Protein AF-A0A534IND9-F1 (afdb_monomer_lite)

Foldseek 3Di:
DPPVVVVVVVVVVVVVVVVVVVPVVPPPPPDDDDPPPPPDPDDPPQADQQDQDPVQLVVLVVLCVVDPDPVVNVVSVVSNVVSVVSRVVSVVVRVVSCVVRVHDQDPVRVVVVVVVVVVVVVVD

Structure (mmCIF, N/CA/C/O backbone):
data_AF-A0A534IND9-F1
#
_entry.id   AF-A0A534IND9-F1
#
loop_
_atom_site.group_PDB
_atom_site.id
_atom_site.type_symbol
_atom_site.label_atom_id
_atom_site.label_alt_id
_atom_site.label_comp_id
_atom_site.label_asym_id
_atom_site.label_entity_id
_atom_site.label_seq_id
_atom_site.pdbx_PDB_ins_code
_atom_site.Cartn_x
_atom_site.Cartn_y
_atom_site.Cartn_z
_atom_site.occupancy
_atom_site.B_iso_or_equiv
_atom_site.auth_seq_id
_atom_site.auth_comp_id
_atom_site.auth_asym_id
_atom_site.auth_atom_id
_atom_site.pdbx_PDB_model_num
ATOM 1 N N . MET A 1 1 ? 48.959 -29.783 -8.604 1.00 56.72 1 MET A N 1
ATOM 2 C CA . MET A 1 1 ? 47.719 -29.052 -8.953 1.00 56.72 1 MET A CA 1
ATOM 3 C C . MET A 1 1 ? 47.970 -28.354 -10.270 1.00 56.72 1 MET A C 1
ATOM 5 O O . MET A 1 1 ? 48.903 -27.553 -10.325 1.00 56.72 1 MET A O 1
ATOM 9 N N . SER A 1 2 ? 47.246 -28.724 -11.326 1.00 75.31 2 SER A N 1
ATOM 10 C CA . SER A 1 2 ? 47.470 -28.117 -12.642 1.00 75.31 2 SER A CA 1
ATOM 11 C C . SER A 1 2 ? 47.216 -26.602 -12.557 1.00 75.31 2 SER A C 1
ATOM 13 O O . SER A 1 2 ? 46.406 -26.163 -11.733 1.00 75.31 2 SER A O 1
ATOM 15 N N . PRO A 1 3 ? 47.911 -25.773 -13.353 1.00 75.69 3 PRO A N 1
ATOM 16 C CA . PRO A 1 3 ? 47.714 -24.320 -13.322 1.00 75.69 3 PRO A CA 1
ATOM 17 C C . PRO A 1 3 ? 46.249 -23.944 -13.596 1.00 75.69 3 PRO A C 1
ATOM 19 O O . PRO A 1 3 ? 45.731 -22.998 -13.009 1.00 75.69 3 PRO A O 1
ATOM 22 N N . LEU A 1 4 ? 45.556 -24.762 -14.392 1.00 77.81 4 LEU A N 1
ATOM 23 C CA . LEU A 1 4 ? 44.137 -24.623 -14.688 1.00 77.81 4 LEU A CA 1
ATOM 24 C C . LEU A 1 4 ? 43.245 -24.868 -13.460 1.00 77.81 4 LEU A C 1
ATOM 26 O O . LEU A 1 4 ? 42.332 -24.089 -13.224 1.00 77.81 4 LEU A O 1
ATOM 30 N N . GLN A 1 5 ? 43.552 -25.876 -12.632 1.00 79.25 5 GLN A N 1
ATOM 31 C CA . GLN A 1 5 ? 42.823 -26.135 -11.381 1.00 79.25 5 GLN A CA 1
ATOM 32 C C . GLN A 1 5 ? 42.945 -24.975 -10.390 1.00 79.25 5 GLN A C 1
ATOM 34 O O . GLN A 1 5 ? 41.972 -24.625 -9.721 1.00 79.25 5 GLN A O 1
ATOM 39 N N . LYS A 1 6 ? 44.135 -24.367 -10.306 1.00 81.06 6 LYS A N 1
ATOM 40 C CA . LYS A 1 6 ? 44.370 -23.199 -9.448 1.00 81.06 6 LYS A CA 1
ATOM 41 C C . LYS A 1 6 ? 43.552 -21.998 -9.917 1.00 81.06 6 LYS A C 1
ATOM 43 O O . LYS A 1 6 ? 42.944 -21.351 -9.076 1.00 81.06 6 LYS A O 1
ATOM 48 N N . LEU A 1 7 ? 43.488 -21.765 -11.232 1.00 86.94 7 LEU A N 1
ATOM 49 C CA . LEU A 1 7 ? 42.680 -20.703 -11.837 1.00 86.94 7 LEU A CA 1
ATOM 50 C C . LEU A 1 7 ? 41.179 -20.913 -11.583 1.00 86.94 7 LEU A C 1
ATOM 52 O O . LEU A 1 7 ? 40.482 -19.988 -11.182 1.00 86.94 7 LEU A O 1
ATOM 56 N N . THR A 1 8 ? 40.673 -22.135 -11.766 1.00 89.75 8 THR A N 1
ATOM 57 C CA . THR A 1 8 ? 39.265 -22.434 -11.466 1.00 89.75 8 THR A CA 1
ATOM 58 C C . THR A 1 8 ? 38.949 -22.268 -9.983 1.00 89.75 8 THR A C 1
ATOM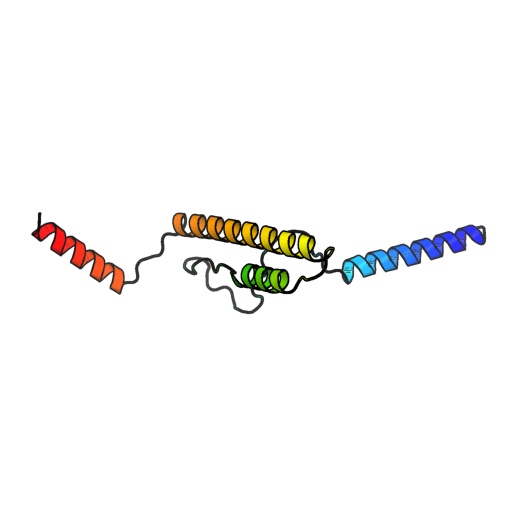 60 O O . THR A 1 8 ? 37.904 -21.721 -9.645 1.00 89.75 8 THR A O 1
ATOM 63 N N . ALA A 1 9 ? 39.854 -22.680 -9.090 1.00 87.56 9 ALA A N 1
ATOM 64 C CA . ALA A 1 9 ? 39.650 -22.542 -7.651 1.00 87.56 9 ALA A CA 1
ATOM 65 C C . ALA A 1 9 ? 39.622 -21.070 -7.212 1.00 87.56 9 ALA A C 1
ATOM 67 O O . ALA A 1 9 ? 38.765 -20.694 -6.413 1.00 87.56 9 ALA A O 1
ATOM 68 N N . THR A 1 10 ? 40.502 -20.221 -7.755 1.00 91.44 10 THR A N 1
ATOM 69 C CA . THR A 1 10 ? 40.479 -18.781 -7.461 1.00 91.44 10 THR A CA 1
ATOM 70 C C . THR A 1 10 ? 39.237 -18.098 -8.018 1.00 91.44 10 THR A C 1
ATOM 72 O O . THR A 1 10 ? 38.642 -17.291 -7.310 1.00 91.44 10 THR A O 1
ATOM 75 N N . VAL A 1 11 ? 38.794 -18.441 -9.232 1.00 93.12 11 VAL A N 1
ATOM 76 C CA . VAL A 1 11 ? 37.554 -17.884 -9.802 1.00 93.12 11 VAL A CA 1
ATOM 77 C C . VAL A 1 11 ? 36.346 -18.250 -8.942 1.00 93.12 11 VAL A C 1
ATOM 79 O O . VAL A 1 11 ? 35.566 -17.367 -8.596 1.00 93.12 11 VAL A O 1
ATOM 82 N N . ILE A 1 12 ? 36.216 -19.516 -8.535 1.00 91.56 12 ILE A N 1
ATOM 83 C CA . ILE A 1 12 ? 35.117 -19.960 -7.663 1.00 91.56 12 ILE A CA 1
ATOM 84 C C . ILE A 1 12 ? 35.175 -19.244 -6.310 1.00 91.56 12 ILE A C 1
ATOM 86 O O . ILE A 1 12 ? 34.144 -18.786 -5.823 1.00 91.56 12 ILE A O 1
ATOM 90 N N . ALA A 1 13 ? 36.364 -19.093 -5.720 1.00 93.25 13 ALA A N 1
ATOM 91 C CA . ALA A 1 13 ? 36.524 -18.381 -4.454 1.00 93.25 13 ALA A CA 1
ATOM 92 C C . ALA A 1 13 ? 36.081 -16.911 -4.560 1.00 93.25 13 ALA A C 1
ATOM 94 O O . ALA A 1 13 ? 35.353 -16.427 -3.697 1.00 93.25 13 ALA A O 1
ATOM 95 N N . VAL A 1 14 ? 36.454 -16.218 -5.640 1.00 93.88 14 VAL A N 1
ATOM 96 C CA . VAL A 1 14 ? 36.017 -14.835 -5.894 1.00 93.88 14 VAL A CA 1
ATOM 97 C C . VAL A 1 14 ? 34.503 -14.764 -6.100 1.00 93.88 14 VAL A C 1
ATOM 99 O O . VAL A 1 14 ? 33.857 -13.875 -5.551 1.00 93.88 14 VAL A O 1
ATOM 102 N N . LEU A 1 15 ? 33.921 -15.714 -6.835 1.00 90.62 15 LEU A N 1
ATOM 103 C CA . LEU A 1 15 ? 32.480 -15.765 -7.100 1.00 90.62 15 LEU A CA 1
ATOM 104 C C . LEU A 1 15 ? 31.679 -16.008 -5.810 1.00 90.62 15 LEU A C 1
ATOM 106 O O . LEU A 1 15 ? 30.658 -15.362 -5.591 1.00 90.62 15 LEU A O 1
ATOM 110 N N . LEU A 1 16 ? 32.180 -16.862 -4.913 1.00 91.81 16 LEU A N 1
ATOM 111 C CA . LEU A 1 16 ? 31.588 -17.083 -3.590 1.00 91.81 16 LEU A CA 1
ATOM 112 C C . LEU A 1 16 ? 31.674 -15.842 -2.698 1.00 91.81 16 LEU A C 1
ATOM 114 O O . LEU A 1 16 ? 30.700 -15.517 -2.024 1.00 91.81 16 LEU A O 1
ATOM 118 N N . ILE A 1 17 ? 32.803 -15.128 -2.713 1.00 91.25 17 ILE A N 1
ATOM 119 C CA . ILE A 1 17 ? 32.950 -13.871 -1.966 1.00 91.25 17 ILE A CA 1
ATOM 120 C C . ILE A 1 17 ? 31.990 -12.812 -2.518 1.00 91.25 17 ILE A C 1
ATOM 122 O O . ILE A 1 17 ? 31.317 -12.144 -1.740 1.00 91.25 17 ILE A O 1
ATOM 126 N N . ALA A 1 18 ? 31.874 -12.689 -3.842 1.00 88.25 18 ALA A N 1
ATOM 127 C CA . ALA A 1 18 ? 30.937 -11.769 -4.480 1.00 88.25 18 ALA A CA 1
ATOM 128 C C . ALA A 1 18 ? 29.474 -12.122 -4.169 1.00 88.25 18 ALA A C 1
ATOM 130 O O . ALA A 1 18 ? 28.680 -11.226 -3.903 1.00 88.25 18 ALA A O 1
ATOM 131 N N . ALA A 1 19 ? 29.119 -13.410 -4.137 1.00 84.00 19 ALA A N 1
ATOM 132 C CA . ALA A 1 19 ? 27.786 -13.863 -3.747 1.00 84.00 19 ALA A CA 1
ATOM 133 C C . ALA A 1 19 ? 27.497 -13.584 -2.264 1.00 84.00 19 ALA A C 1
ATOM 135 O O . ALA A 1 19 ? 26.435 -13.062 -1.935 1.00 84.00 19 ALA A O 1
ATOM 136 N N . ALA A 1 20 ? 28.449 -13.862 -1.369 1.00 84.06 20 ALA A N 1
ATOM 137 C CA . ALA A 1 20 ? 28.321 -13.554 0.055 1.00 84.06 20 ALA A CA 1
ATOM 138 C C . ALA A 1 20 ? 28.199 -12.043 0.298 1.00 84.06 20 ALA A C 1
ATOM 140 O O . ALA A 1 20 ? 27.356 -11.607 1.080 1.00 84.06 20 ALA A O 1
ATOM 141 N N . TYR A 1 21 ? 28.989 -11.241 -0.419 1.00 86.50 21 TYR A N 1
ATOM 142 C CA . TYR A 1 21 ? 28.896 -9.786 -0.393 1.00 86.50 21 TYR A CA 1
ATOM 143 C C . TYR A 1 21 ? 27.560 -9.301 -0.961 1.00 86.50 21 TYR A C 1
ATOM 145 O O . TYR A 1 21 ? 26.932 -8.426 -0.379 1.00 86.50 21 TYR A O 1
ATOM 153 N N . GLY A 1 22 ? 27.078 -9.923 -2.037 1.00 78.75 22 GLY A N 1
ATOM 154 C CA . GLY A 1 22 ? 25.752 -9.690 -2.596 1.00 78.75 22 GLY A CA 1
ATOM 155 C C . GLY A 1 22 ? 24.642 -9.961 -1.585 1.00 78.75 22 GLY A C 1
ATOM 156 O O . GLY A 1 22 ? 23.741 -9.146 -1.479 1.00 78.75 22 GLY A O 1
ATOM 157 N N . VAL A 1 23 ? 24.729 -11.029 -0.788 1.00 77.12 23 VAL A N 1
ATOM 158 C CA . VAL A 1 23 ? 23.769 -11.338 0.293 1.00 77.12 23 VAL A CA 1
ATOM 159 C C . VAL A 1 23 ? 23.876 -10.364 1.474 1.00 77.12 23 VAL A C 1
ATOM 161 O O . VAL A 1 23 ? 22.889 -10.124 2.156 1.00 77.12 23 VAL A O 1
ATOM 164 N N . TRP A 1 24 ? 25.054 -9.792 1.730 1.00 77.38 24 TRP A N 1
ATOM 165 C CA . TRP A 1 24 ? 25.244 -8.800 2.795 1.00 77.38 24 TRP A CA 1
ATOM 166 C C . TRP A 1 24 ? 24.823 -7.385 2.389 1.00 77.38 24 TRP A C 1
ATOM 168 O O . TRP A 1 24 ? 24.321 -6.632 3.218 1.00 77.38 24 TRP A O 1
ATOM 178 N N . VAL A 1 25 ? 25.047 -7.010 1.128 1.00 78.75 25 VAL A N 1
ATOM 179 C CA . VAL A 1 25 ? 24.677 -5.698 0.575 1.00 78.75 25 VAL A CA 1
ATOM 180 C C . VAL A 1 25 ? 23.219 -5.675 0.144 1.00 78.75 25 VAL A C 1
ATOM 182 O O . VAL A 1 25 ? 22.536 -4.666 0.317 1.00 78.75 25 VAL A O 1
ATOM 185 N N . THR A 1 26 ? 22.725 -6.789 -0.387 1.00 67.44 26 THR A N 1
ATOM 186 C CA . THR A 1 26 ? 21.295 -6.990 -0.584 1.00 67.44 26 THR A CA 1
ATOM 187 C C . THR A 1 26 ? 20.734 -7.358 0.775 1.00 67.44 26 THR A C 1
ATOM 189 O O . THR A 1 26 ? 20.608 -8.539 1.092 1.00 67.44 26 THR A O 1
ATOM 192 N N . GLU A 1 27 ? 20.407 -6.350 1.595 1.00 58.69 27 GLU A N 1
ATOM 193 C CA . GLU A 1 27 ? 19.471 -6.587 2.691 1.00 58.69 27 GLU A CA 1
ATOM 194 C C . GLU A 1 27 ? 18.320 -7.406 2.104 1.00 58.69 27 GLU A C 1
ATOM 196 O O . GLU A 1 27 ? 17.805 -7.037 1.038 1.00 58.69 27 GLU A O 1
ATOM 201 N N . PRO A 1 28 ? 17.967 -8.548 2.714 1.00 47.94 28 PRO A N 1
ATOM 202 C CA . PRO A 1 28 ? 16.918 -9.388 2.196 1.00 47.94 28 PRO A CA 1
ATOM 203 C C . PRO A 1 28 ? 15.657 -8.536 2.126 1.00 47.94 28 PRO A C 1
ATOM 205 O O . PRO A 1 28 ? 14.942 -8.365 3.106 1.00 47.94 28 PRO A O 1
ATOM 208 N N . SER A 1 29 ? 15.323 -8.082 0.922 1.00 45.28 29 SER A N 1
ATOM 209 C CA . SER A 1 29 ? 13.940 -7.852 0.526 1.00 45.28 29 SER A CA 1
ATOM 210 C C . SER A 1 29 ? 13.302 -9.227 0.309 1.00 45.28 29 SER A C 1
ATOM 212 O O . SER A 1 29 ? 12.723 -9.526 -0.730 1.00 45.28 29 SER A O 1
ATOM 214 N N . ALA A 1 30 ? 13.499 -10.117 1.282 1.00 41.91 30 ALA A N 1
ATOM 215 C CA . ALA A 1 30 ? 12.718 -11.308 1.439 1.00 41.91 30 ALA A CA 1
ATOM 216 C C . ALA A 1 30 ? 11.407 -10.817 2.036 1.00 41.91 30 ALA A C 1
ATOM 218 O O . ALA A 1 30 ? 11.386 -10.312 3.152 1.00 41.91 30 ALA A O 1
ATOM 219 N N . THR A 1 31 ? 10.343 -10.967 1.252 1.00 42.47 31 THR A N 1
ATOM 220 C CA . THR A 1 31 ? 9.034 -11.399 1.742 1.00 42.47 31 THR A CA 1
ATOM 221 C C . THR A 1 31 ? 8.500 -10.692 2.991 1.00 42.47 31 THR A C 1
ATOM 223 O O . THR A 1 31 ? 8.892 -11.005 4.112 1.00 42.47 31 THR A O 1
ATOM 226 N N . ALA A 1 32 ? 7.455 -9.901 2.750 1.00 38.06 32 ALA A N 1
ATOM 227 C CA . ALA A 1 32 ? 6.419 -9.461 3.681 1.00 38.06 32 ALA A CA 1
ATOM 228 C C . ALA A 1 32 ? 6.498 -7.997 4.163 1.00 38.06 32 ALA A C 1
ATOM 230 O O . ALA A 1 32 ? 7.571 -7.401 4.284 1.00 38.06 32 ALA A O 1
ATOM 231 N N . PRO A 1 33 ? 5.325 -7.396 4.415 1.00 49.88 33 PRO A N 1
ATOM 232 C CA . PRO A 1 33 ? 5.095 -5.966 4.467 1.00 49.88 33 PRO A CA 1
ATOM 233 C C . PRO A 1 33 ? 4.909 -5.568 5.923 1.00 49.88 33 PRO A C 1
ATOM 235 O O . PRO A 1 33 ? 3.885 -5.814 6.543 1.00 49.88 33 PRO A O 1
ATOM 238 N N . ALA A 1 34 ? 5.916 -4.953 6.511 1.00 42.34 34 ALA A N 1
ATOM 239 C CA . ALA A 1 34 ? 5.721 -4.172 7.717 1.00 42.34 34 ALA A CA 1
ATOM 240 C C . ALA A 1 34 ? 6.927 -3.268 7.829 1.00 42.34 34 ALA A C 1
ATOM 242 O O . ALA A 1 34 ? 7.936 -3.599 8.455 1.00 42.34 34 ALA A O 1
ATOM 243 N N . ARG A 1 35 ? 6.822 -2.085 7.228 1.00 42.12 35 ARG A N 1
ATOM 244 C CA . ARG A 1 35 ? 7.676 -0.968 7.606 1.00 42.12 35 ARG A CA 1
ATOM 245 C C . ARG A 1 35 ? 7.225 -0.523 8.999 1.00 42.12 35 ARG A C 1
ATOM 247 O O . ARG A 1 35 ? 6.597 0.513 9.166 1.00 42.12 35 ARG A O 1
ATOM 254 N N . ALA A 1 36 ? 7.517 -1.348 10.006 1.00 43.44 36 ALA A N 1
ATOM 255 C CA . ALA A 1 36 ? 7.476 -0.947 11.394 1.00 43.44 36 ALA A CA 1
ATOM 256 C C . ALA A 1 36 ? 8.411 0.257 11.502 1.00 43.44 36 ALA A C 1
ATOM 258 O O . ALA A 1 36 ? 9.621 0.155 11.279 1.00 43.44 36 ALA A O 1
ATOM 259 N N . SER A 1 37 ? 7.814 1.417 11.750 1.00 39.28 37 SER A N 1
ATOM 260 C CA . SER A 1 37 ? 8.493 2.685 11.946 1.00 39.28 37 SER A CA 1
ATOM 261 C C . SER A 1 37 ? 9.556 2.524 13.032 1.00 39.28 37 SER A C 1
ATOM 263 O O . SER A 1 37 ? 9.269 2.561 14.230 1.00 39.28 37 SER A O 1
ATOM 265 N N . ARG A 1 38 ? 10.803 2.328 12.610 1.00 47.16 38 ARG A N 1
ATOM 266 C CA . ARG A 1 38 ? 11.983 2.303 13.469 1.00 47.16 38 ARG A CA 1
ATOM 267 C C . ARG A 1 38 ? 12.232 3.748 13.916 1.00 47.16 38 ARG A C 1
ATOM 269 O O . ARG A 1 38 ? 12.977 4.479 13.276 1.00 47.16 38 ARG A O 1
ATOM 276 N N . GLY A 1 39 ? 11.501 4.198 14.938 1.00 39.25 39 GLY A N 1
ATOM 277 C CA . GLY A 1 39 ? 11.572 5.593 15.385 1.00 39.25 39 GLY A CA 1
ATOM 278 C C . GLY A 1 39 ? 10.617 6.044 16.494 1.00 39.25 39 GLY A C 1
ATOM 279 O O . GLY A 1 39 ? 10.540 7.243 16.751 1.00 39.25 39 GLY A O 1
ATOM 280 N N . LYS A 1 40 ? 9.895 5.145 17.172 1.00 37.16 40 LYS A N 1
ATOM 281 C CA . LYS A 1 40 ? 9.195 5.482 18.422 1.00 37.16 40 LYS A CA 1
ATOM 282 C C . LYS A 1 40 ? 9.278 4.290 19.380 1.00 37.16 40 LYS A C 1
ATOM 284 O O . LYS A 1 40 ? 9.044 3.172 18.922 1.00 37.16 40 LYS A O 1
ATOM 289 N N . PRO A 1 41 ? 9.637 4.485 20.664 1.00 40.44 41 PRO A N 1
ATOM 290 C CA . PRO A 1 41 ? 9.602 3.400 21.636 1.00 40.44 41 PRO A CA 1
ATOM 291 C C . PRO A 1 41 ? 8.193 2.808 21.655 1.00 40.44 41 PRO A C 1
ATOM 293 O O . PRO A 1 41 ? 7.212 3.552 21.623 1.00 40.44 41 PRO A O 1
ATOM 296 N N . ALA A 1 42 ? 8.119 1.477 21.644 1.00 43.97 42 ALA A N 1
ATOM 297 C CA . ALA A 1 42 ? 6.875 0.732 21.704 1.00 43.97 42 ALA A CA 1
ATOM 298 C C . ALA A 1 42 ? 6.069 1.201 22.922 1.00 43.97 42 ALA A C 1
ATOM 300 O O . ALA A 1 42 ? 6.403 0.896 24.066 1.00 43.97 42 ALA A O 1
ATOM 301 N N . ILE A 1 43 ? 5.025 1.986 22.660 1.00 44.97 43 ILE A N 1
ATOM 302 C CA . ILE A 1 43 ? 3.955 2.230 23.619 1.00 44.97 43 ILE A CA 1
ATOM 303 C C . ILE A 1 43 ? 3.344 0.848 23.888 1.00 44.97 43 ILE A C 1
ATOM 305 O O . ILE A 1 43 ? 3.134 0.107 22.922 1.00 44.97 43 ILE A O 1
ATOM 309 N N . PRO A 1 44 ? 3.123 0.452 25.154 1.00 41.38 44 PRO A N 1
ATOM 310 C CA . PRO A 1 44 ? 2.614 -0.875 25.478 1.00 41.38 44 PRO A CA 1
ATOM 311 C C . PRO A 1 44 ? 1.380 -1.180 24.625 1.00 41.38 44 PRO A C 1
ATOM 313 O O . PRO A 1 44 ? 0.418 -0.414 24.606 1.00 41.38 44 PRO A O 1
ATOM 316 N N . ALA A 1 45 ? 1.444 -2.300 23.905 1.00 49.84 45 ALA A N 1
ATOM 317 C CA . ALA A 1 45 ? 0.516 -2.743 22.863 1.00 49.84 45 ALA A CA 1
ATOM 318 C C . ALA A 1 45 ? -0.904 -3.096 23.362 1.00 49.84 45 ALA A C 1
ATOM 320 O O . ALA A 1 45 ? -1.616 -3.852 22.714 1.00 49.84 45 ALA A O 1
ATOM 321 N N . SER A 1 46 ? -1.312 -2.577 24.520 1.00 47.53 46 SER A N 1
ATOM 322 C CA . SER A 1 46 ? -2.603 -2.862 25.153 1.00 47.53 46 SER A CA 1
ATOM 323 C C . SER A 1 46 ? -3.715 -1.893 24.716 1.00 47.53 46 SER A C 1
ATOM 325 O O . SER A 1 46 ? -4.886 -2.133 24.982 1.00 47.53 46 SER A O 1
ATOM 327 N N . SER A 1 47 ? -3.377 -0.774 24.067 1.00 49.78 47 SER A N 1
ATOM 328 C CA . SER A 1 47 ? -4.365 0.278 23.764 1.00 49.78 47 SER A CA 1
ATOM 329 C C . SER A 1 47 ? -4.060 1.141 22.538 1.00 49.78 47 SER A C 1
ATOM 331 O O . SER A 1 47 ? -4.830 2.046 22.216 1.00 49.78 47 SER A O 1
ATOM 333 N N . ALA A 1 48 ? -2.955 0.890 21.833 1.00 58.34 48 ALA A N 1
ATOM 334 C CA . ALA A 1 48 ? -2.645 1.622 20.613 1.00 58.34 48 ALA A CA 1
ATOM 335 C C . ALA A 1 48 ? -3.415 0.994 19.447 1.00 58.34 48 ALA A C 1
ATOM 337 O O . ALA A 1 48 ? -3.135 -0.140 19.063 1.00 58.34 48 ALA A O 1
ATOM 338 N N . MET A 1 49 ? -4.387 1.729 18.896 1.00 62.12 49 MET A N 1
ATOM 339 C CA . MET A 1 49 ? -5.097 1.305 17.691 1.00 62.12 49 MET A CA 1
ATOM 340 C C . MET A 1 49 ? -4.098 0.902 16.592 1.00 62.12 49 MET A C 1
ATOM 342 O O . MET A 1 49 ? -3.105 1.612 16.396 1.00 62.12 49 MET A O 1
ATOM 346 N N . PRO A 1 50 ? -4.353 -0.199 15.864 1.00 67.06 50 PRO A N 1
ATOM 347 C CA . PRO A 1 50 ? -3.522 -0.608 14.740 1.00 67.06 50 PRO A CA 1
ATOM 348 C C . PRO A 1 50 ? -3.367 0.549 13.745 1.00 67.06 50 PRO A C 1
ATOM 350 O O . PRO A 1 50 ? -4.353 1.063 13.217 1.00 67.06 50 PRO A O 1
ATOM 353 N N . VAL A 1 51 ? -2.129 0.988 13.507 1.00 76.50 51 VAL A N 1
ATOM 354 C CA . VAL A 1 51 ? -1.834 2.048 12.534 1.00 76.50 51 VAL A CA 1
ATOM 355 C C . VAL A 1 51 ? -1.798 1.422 11.142 1.00 76.50 51 VAL A C 1
ATOM 357 O O . VAL A 1 51 ? -0.928 0.605 10.853 1.00 76.50 51 VAL A O 1
ATOM 360 N N . ILE A 1 52 ? -2.752 1.800 10.293 1.00 85.75 52 ILE A N 1
ATOM 361 C CA . ILE A 1 52 ? -2.897 1.293 8.922 1.00 85.75 52 ILE A CA 1
ATOM 362 C C . ILE A 1 52 ? -2.132 2.215 7.966 1.00 85.75 52 ILE A C 1
ATOM 364 O O . ILE A 1 52 ? -2.425 3.411 7.895 1.00 85.75 52 ILE A O 1
ATOM 368 N N . ASP A 1 53 ? -1.170 1.669 7.220 1.00 83.00 53 ASP A N 1
ATOM 369 C CA . ASP A 1 53 ? -0.408 2.420 6.215 1.00 83.00 53 ASP A CA 1
ATOM 370 C C . ASP A 1 53 ? -1.191 2.539 4.898 1.00 83.00 53 ASP A C 1
ATOM 372 O O . ASP A 1 53 ? -1.320 1.586 4.134 1.00 83.00 53 ASP A O 1
ATOM 376 N N . GLN A 1 54 ? -1.694 3.741 4.616 1.00 90.25 54 GLN A N 1
ATOM 377 C CA . GLN A 1 54 ? -2.364 4.074 3.353 1.00 90.25 54 GLN A CA 1
ATOM 378 C C . GLN A 1 54 ? -1.427 4.743 2.337 1.00 90.25 54 GLN A C 1
ATOM 380 O O . GLN A 1 54 ? -1.802 4.931 1.171 1.00 90.25 54 GLN A O 1
ATOM 385 N N . ASP A 1 55 ? -0.233 5.160 2.759 1.00 88.88 55 ASP A N 1
ATOM 386 C CA . ASP A 1 55 ? 0.665 5.963 1.931 1.00 88.88 55 ASP A CA 1
ATOM 387 C C . ASP A 1 55 ? 1.272 5.120 0.810 1.00 88.88 55 ASP A C 1
ATOM 389 O O . ASP A 1 55 ? 1.449 5.611 -0.311 1.00 88.88 55 ASP A O 1
ATOM 393 N N . THR A 1 56 ? 1.496 3.831 1.068 1.00 86.88 56 THR A N 1
ATOM 394 C CA . THR A 1 56 ? 1.966 2.864 0.069 1.00 86.88 56 THR A CA 1
ATOM 395 C C . THR A 1 56 ? 0.998 2.755 -1.118 1.00 86.88 56 THR A C 1
ATOM 397 O O . THR A 1 56 ? 1.407 2.953 -2.267 1.00 86.88 56 THR A O 1
ATOM 400 N N . PHE A 1 57 ? -0.305 2.577 -0.869 1.00 91.19 57 PHE A N 1
ATOM 401 C CA . PHE A 1 57 ? -1.324 2.543 -1.928 1.00 91.19 57 PHE A CA 1
ATOM 402 C C . PHE A 1 57 ? -1.433 3.874 -2.684 1.00 91.19 57 PHE A C 1
ATOM 404 O O . PHE A 1 57 ? -1.483 3.911 -3.919 1.00 91.19 57 PHE A O 1
ATOM 411 N N . ARG A 1 58 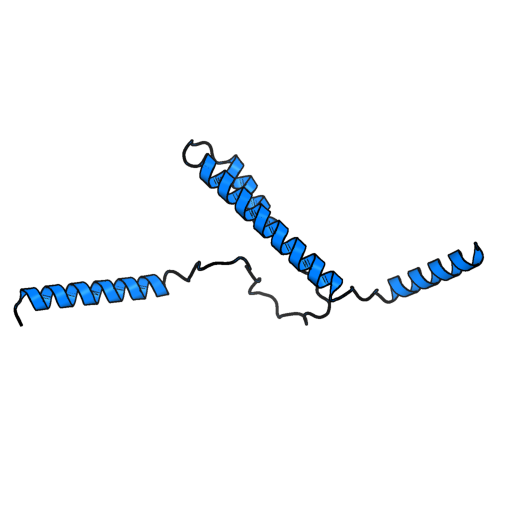? -1.408 5.004 -1.963 1.00 91.69 58 ARG A N 1
ATOM 412 C CA . ARG A 1 58 ? -1.444 6.343 -2.583 1.00 91.69 58 ARG A CA 1
ATOM 413 C C . ARG A 1 58 ? -0.247 6.578 -3.498 1.00 91.69 58 ARG A C 1
ATOM 415 O O . ARG A 1 58 ? -0.408 7.160 -4.575 1.00 9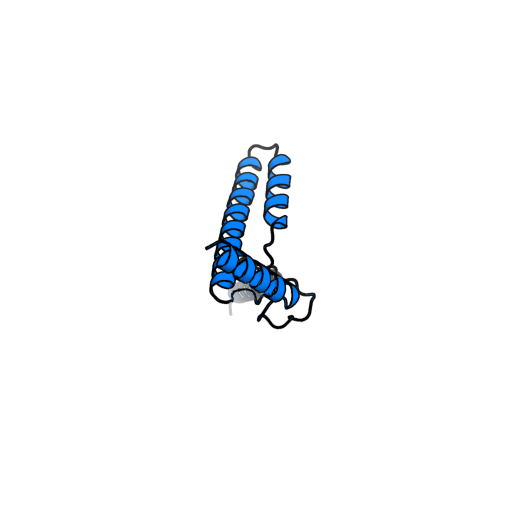1.69 58 ARG A O 1
ATOM 422 N N . THR A 1 59 ? 0.927 6.120 -3.078 1.00 91.56 59 THR A N 1
ATOM 423 C CA . THR A 1 59 ? 2.171 6.229 -3.842 1.00 91.56 59 THR A CA 1
ATOM 424 C C . THR A 1 59 ? 2.107 5.363 -5.093 1.00 91.56 59 THR A C 1
ATOM 426 O O . THR A 1 59 ? 2.303 5.891 -6.188 1.00 91.56 59 THR A O 1
ATOM 429 N N . ALA A 1 60 ? 1.722 4.089 -4.969 1.00 90.94 60 ALA A N 1
ATOM 430 C C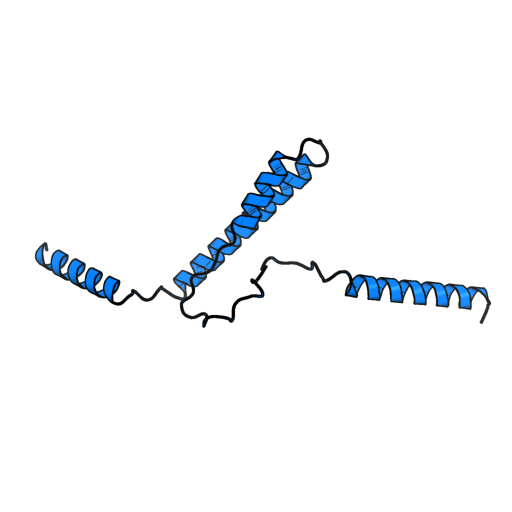A . ALA A 1 60 ? 1.546 3.190 -6.111 1.00 90.94 60 ALA A CA 1
ATOM 431 C C . ALA A 1 60 ? 0.554 3.766 -7.137 1.00 90.94 60 ALA A C 1
ATOM 433 O O . ALA A 1 60 ? 0.853 3.851 -8.328 1.00 90.94 60 ALA A O 1
ATOM 434 N N . ARG A 1 61 ? -0.588 4.295 -6.677 1.00 92.56 61 ARG A N 1
ATOM 435 C CA . ARG A 1 61 ? -1.594 4.926 -7.548 1.00 92.56 61 ARG A CA 1
ATOM 436 C C . ARG A 1 61 ? -1.110 6.225 -8.196 1.00 92.56 61 ARG A C 1
ATOM 438 O O . ARG A 1 61 ? -1.592 6.612 -9.264 1.00 92.56 61 ARG A O 1
ATOM 445 N N . ARG A 1 62 ? -0.212 6.969 -7.547 1.00 92.62 62 ARG A N 1
ATOM 446 C CA . ARG A 1 62 ? 0.415 8.147 -8.160 1.00 92.62 62 ARG A CA 1
ATOM 447 C C . ARG A 1 62 ? 1.398 7.716 -9.247 1.00 92.62 62 ARG A C 1
ATOM 449 O O . ARG A 1 62 ? 1.323 8.267 -10.338 1.00 92.62 62 ARG A O 1
ATOM 456 N N . LEU A 1 63 ? 2.232 6.711 -8.984 1.00 89.81 63 LEU A N 1
ATOM 457 C CA . LEU A 1 63 ? 3.184 6.168 -9.957 1.00 89.81 63 LEU A CA 1
ATOM 458 C C . LEU A 1 63 ? 2.480 5.558 -11.177 1.00 89.81 63 LEU A C 1
ATOM 460 O O . LEU A 1 63 ? 2.867 5.844 -12.304 1.00 89.81 63 LEU A O 1
ATOM 464 N N . ALA A 1 64 ? 1.376 4.835 -10.979 1.00 90.62 64 ALA A N 1
ATOM 465 C CA . ALA A 1 64 ? 0.582 4.277 -12.077 1.00 90.62 64 ALA A CA 1
ATOM 466 C C . ALA A 1 64 ? -0.018 5.323 -13.021 1.00 90.62 64 ALA A C 1
ATOM 468 O O . ALA A 1 64 ? -0.234 5.033 -14.192 1.00 90.62 64 ALA A O 1
ATOM 469 N N . ARG A 1 65 ? -0.248 6.553 -12.547 1.00 90.31 65 ARG A N 1
ATOM 470 C CA . ARG A 1 65 ? -0.693 7.665 -13.403 1.00 90.31 65 ARG A CA 1
ATOM 471 C C . ARG A 1 65 ? 0.438 8.313 -14.198 1.00 90.31 65 ARG A C 1
ATOM 473 O O . ARG A 1 65 ? 0.154 9.036 -15.145 1.00 90.31 65 ARG A O 1
ATOM 480 N N . LEU A 1 66 ? 1.687 8.097 -13.792 1.00 91.81 66 LEU A N 1
ATOM 481 C CA . LEU A 1 66 ? 2.872 8.622 -14.470 1.00 91.81 66 LEU A CA 1
ATOM 482 C C . LEU A 1 66 ? 3.420 7.648 -15.522 1.00 91.81 66 LEU A C 1
ATOM 484 O O . LEU A 1 66 ? 4.143 8.079 -16.414 1.00 91.81 66 LEU A O 1
ATOM 488 N N . ALA A 1 67 ? 3.067 6.363 -15.436 1.00 89.69 67 ALA A N 1
ATOM 489 C CA . ALA A 1 67 ? 3.435 5.360 -16.428 1.00 89.69 67 ALA A CA 1
ATOM 490 C C . ALA A 1 67 ? 2.756 5.675 -17.770 1.00 89.69 67 ALA A C 1
ATOM 492 O O . ALA A 1 67 ? 1.533 5.594 -17.896 1.00 89.69 67 ALA A O 1
ATOM 493 N N . THR A 1 68 ? 3.555 6.055 -18.766 1.00 89.94 68 THR A N 1
ATOM 494 C CA . THR A 1 68 ? 3.068 6.413 -20.112 1.00 89.94 68 THR A CA 1
ATOM 495 C C . THR A 1 68 ? 3.507 5.420 -21.183 1.00 89.94 68 THR A C 1
ATOM 497 O O . THR A 1 68 ? 2.943 5.418 -22.277 1.00 89.94 68 THR A O 1
ATOM 500 N N . THR A 1 69 ? 4.476 4.552 -20.883 1.00 89.19 69 THR A N 1
ATOM 501 C CA . THR A 1 69 ? 4.973 3.545 -21.826 1.00 89.19 69 THR A CA 1
ATOM 502 C C . THR A 1 69 ? 4.223 2.214 -21.702 1.00 89.19 69 THR A C 1
ATOM 504 O O . THR A 1 69 ? 3.639 1.891 -20.663 1.00 89.19 69 THR A O 1
ATOM 507 N N . ALA A 1 70 ? 4.237 1.429 -22.785 1.00 86.81 70 ALA A N 1
ATOM 508 C CA . ALA A 1 70 ? 3.565 0.130 -22.847 1.00 86.81 70 ALA A CA 1
ATOM 509 C C . ALA A 1 70 ? 4.168 -0.906 -21.881 1.00 86.81 70 ALA A C 1
ATOM 511 O O . ALA A 1 70 ? 3.434 -1.746 -21.368 1.00 86.81 70 ALA A O 1
ATOM 512 N N . ASP A 1 71 ? 5.468 -0.806 -21.590 1.00 88.56 71 ASP A N 1
ATOM 513 C CA . ASP A 1 71 ? 6.165 -1.716 -20.675 1.00 88.56 71 ASP A CA 1
ATOM 514 C C . ASP A 1 71 ? 5.968 -1.323 -19.200 1.00 88.56 71 ASP A C 1
ATOM 516 O O . ASP A 1 71 ? 5.897 -2.183 -18.321 1.00 88.56 71 ASP A O 1
ATOM 520 N N . GLU A 1 72 ? 5.822 -0.027 -18.903 1.00 90.50 72 GLU A N 1
ATOM 521 C CA . GLU A 1 72 ? 5.623 0.462 -17.531 1.00 90.50 72 GLU A CA 1
ATOM 522 C C . GLU A 1 72 ? 4.175 0.321 -17.053 1.00 90.50 72 GLU A C 1
ATOM 524 O O . GLU A 1 72 ? 3.943 0.093 -15.865 1.00 90.50 72 GLU A O 1
ATOM 529 N N . SER A 1 73 ? 3.194 0.450 -17.954 1.00 89.88 73 SER A N 1
ATOM 530 C CA . SER A 1 73 ? 1.768 0.349 -17.614 1.00 89.88 73 SER A CA 1
ATOM 531 C C . SER A 1 73 ? 1.402 -0.939 -16.849 1.00 89.88 73 SER A C 1
ATOM 533 O O . SER A 1 73 ? 0.809 -0.824 -15.770 1.00 89.88 73 SER A O 1
ATOM 535 N N . PRO A 1 74 ? 1.782 -2.155 -17.304 1.00 91.75 74 PRO A N 1
ATOM 536 C CA . PRO A 1 74 ? 1.463 -3.386 -16.579 1.00 91.75 74 PRO A CA 1
ATOM 537 C C . PRO A 1 74 ? 2.190 -3.483 -15.231 1.00 91.75 74 PRO A C 1
ATOM 539 O O . PRO A 1 74 ? 1.605 -3.943 -14.249 1.00 91.75 74 PRO A O 1
ATOM 542 N N . LEU A 1 75 ? 3.436 -3.006 -15.145 1.00 92.25 75 LEU A N 1
ATOM 543 C CA . LEU A 1 75 ? 4.196 -2.981 -13.891 1.00 92.25 75 LEU A CA 1
ATOM 544 C C . LEU A 1 75 ? 3.538 -2.067 -12.857 1.00 92.25 75 LEU A C 1
ATOM 546 O O . LEU A 1 75 ? 3.393 -2.434 -11.691 1.00 92.25 75 LEU A O 1
ATOM 550 N N . ALA A 1 76 ? 3.109 -0.884 -13.285 1.00 91.56 76 ALA A N 1
ATOM 551 C CA . ALA A 1 76 ? 2.507 0.080 -12.385 1.00 91.56 76 ALA A CA 1
ATOM 552 C C . ALA A 1 76 ? 1.100 -0.350 -11.935 1.00 91.56 76 ALA A C 1
ATOM 554 O O . ALA A 1 76 ? 0.734 -0.133 -10.781 1.00 91.56 76 ALA A O 1
ATOM 555 N N . GLN A 1 77 ? 0.334 -1.020 -12.803 1.00 92.19 77 GLN A N 1
ATOM 556 C CA . GLN A 1 77 ? -0.941 -1.642 -12.426 1.00 92.19 77 GLN A CA 1
ATOM 557 C C . GLN A 1 77 ? -0.747 -2.788 -11.427 1.00 92.19 77 GLN A C 1
ATOM 559 O O . GLN A 1 77 ? -1.476 -2.859 -10.438 1.00 92.19 77 GLN A O 1
ATOM 564 N N . SER A 1 78 ? 0.266 -3.634 -11.637 1.00 93.62 78 SER A N 1
ATOM 565 C CA . SER A 1 78 ? 0.638 -4.693 -10.691 1.00 93.62 78 SER A CA 1
ATOM 566 C C . SER A 1 78 ? 1.006 -4.117 -9.320 1.00 93.62 78 SER A C 1
ATOM 568 O O . SER A 1 78 ? 0.491 -4.565 -8.298 1.00 93.62 78 SER A O 1
ATOM 570 N N . ALA A 1 79 ? 1.802 -3.043 -9.283 1.00 92.12 79 ALA A N 1
ATOM 571 C CA . ALA A 1 79 ? 2.156 -2.369 -8.035 1.00 92.12 79 ALA A CA 1
ATOM 572 C C . ALA A 1 79 ? 0.929 -1.824 -7.280 1.00 92.12 79 ALA A C 1
ATOM 574 O O . ALA A 1 79 ? 0.882 -1.896 -6.053 1.00 92.12 79 ALA A O 1
ATOM 575 N N . VAL A 1 80 ? -0.075 -1.302 -7.996 1.00 93.31 80 VAL A N 1
ATOM 576 C CA . VAL A 1 80 ? -1.341 -0.861 -7.385 1.00 93.31 80 VAL A CA 1
ATOM 577 C C . VAL A 1 80 ? -2.121 -2.043 -6.821 1.00 93.31 80 VAL A C 1
ATOM 579 O O . VAL A 1 80 ? -2.586 -1.947 -5.690 1.00 93.31 80 VAL A O 1
ATOM 582 N N . GLN A 1 81 ? -2.239 -3.146 -7.565 1.00 94.94 81 GLN A N 1
ATOM 583 C CA . GLN A 1 81 ? -2.935 -4.343 -7.083 1.00 94.94 81 GLN A CA 1
ATOM 584 C C . GLN A 1 81 ? -2.271 -4.910 -5.832 1.00 94.94 81 GLN A C 1
ATOM 586 O O . GLN A 1 81 ? -2.964 -5.200 -4.865 1.00 94.94 81 GLN A O 1
ATOM 591 N N . ILE A 1 82 ? -0.943 -5.025 -5.814 1.00 95.00 82 ILE A N 1
ATOM 592 C CA . ILE A 1 82 ? -0.215 -5.500 -4.631 1.00 95.00 82 ILE A CA 1
ATOM 593 C C . ILE A 1 82 ? -0.495 -4.575 -3.443 1.00 95.00 82 ILE A C 1
ATOM 595 O O . ILE A 1 82 ? -0.875 -5.048 -2.379 1.00 95.00 82 ILE A O 1
ATOM 599 N N . ALA A 1 83 ? -0.377 -3.258 -3.630 1.00 91.25 83 ALA A N 1
ATOM 600 C CA . ALA A 1 83 ? -0.610 -2.304 -2.550 1.00 91.25 83 ALA A CA 1
ATOM 601 C C . ALA A 1 83 ? -2.055 -2.319 -2.014 1.00 91.25 83 ALA A C 1
ATOM 603 O O . ALA A 1 83 ? -2.262 -2.015 -0.843 1.00 91.25 83 ALA A O 1
ATOM 604 N N . ASP A 1 84 ? -3.035 -2.660 -2.851 1.00 93.25 84 ASP A N 1
ATOM 605 C CA . ASP A 1 84 ? -4.439 -2.833 -2.462 1.00 93.25 84 ASP A CA 1
ATOM 606 C C . ASP A 1 84 ? -4.624 -4.066 -1.562 1.00 93.25 84 ASP A C 1
ATOM 608 O O . ASP A 1 84 ? -5.149 -3.956 -0.458 1.00 93.25 84 ASP A O 1
ATOM 612 N N . HIS A 1 85 ? -4.071 -5.216 -1.964 1.00 95.44 85 HIS A N 1
ATOM 613 C CA . HIS A 1 85 ? -4.137 -6.450 -1.168 1.00 95.44 85 HIS A CA 1
ATOM 614 C C . HIS A 1 85 ? -3.438 -6.301 0.190 1.00 95.44 85 HIS A C 1
ATOM 616 O O . HIS A 1 85 ? -3.909 -6.831 1.197 1.00 95.44 85 HIS A O 1
ATOM 622 N N . GLU A 1 86 ? -2.321 -5.573 0.232 1.00 90.12 86 GLU A N 1
ATOM 623 C CA . GLU A 1 86 ? -1.617 -5.298 1.487 1.00 90.12 86 GLU A CA 1
ATOM 624 C C . GLU A 1 86 ? -2.424 -4.403 2.427 1.00 90.12 86 GLU A C 1
ATOM 626 O O . GLU A 1 86 ? -2.432 -4.605 3.645 1.00 90.12 86 GLU A O 1
ATOM 631 N N . LEU A 1 87 ? -3.138 -3.430 1.862 1.00 91.62 87 LEU A N 1
ATOM 632 C CA . LEU A 1 87 ? -4.030 -2.572 2.623 1.00 91.62 87 LEU A CA 1
ATOM 633 C C . LEU A 1 87 ? -5.187 -3.390 3.213 1.00 91.62 87 LEU A C 1
ATOM 635 O O . LEU A 1 87 ? -5.450 -3.283 4.412 1.00 91.62 87 LEU A O 1
ATOM 639 N N . ASP A 1 88 ? -5.815 -4.251 2.413 1.00 92.81 88 ASP A N 1
ATOM 640 C CA . ASP A 1 88 ? -6.891 -5.142 2.863 1.00 92.81 88 ASP A CA 1
ATOM 641 C C . ASP A 1 88 ? -6.434 -6.079 3.987 1.00 92.81 88 ASP A C 1
ATOM 643 O O . ASP A 1 88 ? -7.134 -6.248 4.991 1.00 92.81 88 ASP A O 1
ATOM 647 N N . LEU A 1 89 ? -5.231 -6.647 3.872 1.00 91.75 89 LEU A N 1
ATOM 648 C CA . LEU A 1 89 ? -4.653 -7.501 4.908 1.00 91.75 89 LEU A CA 1
ATOM 649 C C . LEU A 1 89 ? -4.403 -6.724 6.207 1.00 91.75 89 LEU A C 1
ATOM 651 O O . LEU A 1 89 ? -4.719 -7.219 7.296 1.00 91.75 89 LEU A O 1
ATOM 655 N N . ALA A 1 90 ? -3.891 -5.495 6.108 1.00 88.50 90 ALA A N 1
ATOM 656 C CA . ALA A 1 90 ? -3.708 -4.622 7.262 1.00 88.50 90 ALA A CA 1
ATOM 657 C C . ALA A 1 90 ? -5.049 -4.266 7.929 1.00 88.50 90 ALA A C 1
ATOM 659 O O . ALA A 1 90 ? -5.141 -4.293 9.159 1.00 88.50 90 ALA A O 1
ATOM 660 N N . PHE A 1 91 ? -6.101 -3.998 7.148 1.00 88.69 91 PHE A N 1
ATOM 661 C CA . PHE A 1 91 ? -7.453 -3.764 7.667 1.00 88.69 91 PHE A CA 1
ATOM 662 C C . PHE A 1 91 ? -8.030 -4.997 8.362 1.00 88.69 91 PHE A C 1
ATOM 664 O O . PHE A 1 91 ? -8.546 -4.883 9.474 1.00 88.69 91 PHE A O 1
ATOM 671 N N . ALA A 1 92 ? -7.914 -6.178 7.753 1.00 90.06 92 ALA A N 1
ATOM 672 C CA . ALA A 1 92 ? -8.381 -7.425 8.354 1.00 90.06 92 ALA A CA 1
ATOM 673 C C . ALA A 1 92 ? -7.656 -7.719 9.679 1.00 90.06 92 ALA A C 1
ATOM 675 O O . ALA A 1 92 ? -8.282 -8.090 10.676 1.00 90.06 92 ALA A O 1
ATOM 676 N N . GLY A 1 93 ? -6.338 -7.495 9.719 1.00 86.50 93 GLY A N 1
ATOM 677 C CA . GLY A 1 93 ? -5.543 -7.601 10.941 1.00 86.50 93 GLY A CA 1
ATOM 678 C C . GLY A 1 93 ? -5.962 -6.584 12.004 1.00 86.50 93 GLY A C 1
ATOM 679 O O . GLY A 1 93 ? -6.090 -6.940 13.178 1.00 86.50 93 GLY A O 1
ATOM 680 N N . ALA A 1 94 ? -6.227 -5.340 11.600 1.00 84.62 94 ALA A N 1
ATOM 681 C CA . ALA A 1 94 ? -6.686 -4.291 12.500 1.00 84.62 94 ALA A CA 1
ATOM 682 C C . ALA A 1 94 ? -8.058 -4.613 13.104 1.00 84.62 94 ALA A C 1
ATOM 684 O O . ALA A 1 94 ? -8.237 -4.480 14.314 1.00 84.62 94 ALA A O 1
ATOM 685 N N . LEU A 1 95 ? -8.998 -5.097 12.289 1.00 87.38 95 LEU A N 1
ATOM 686 C CA . LEU A 1 95 ? -10.327 -5.490 12.748 1.00 87.38 95 LEU A CA 1
ATOM 687 C C . LEU A 1 95 ? -10.239 -6.632 13.761 1.00 87.38 95 LEU A C 1
ATOM 689 O O . LEU A 1 95 ? -10.769 -6.515 14.862 1.00 87.38 95 LEU A O 1
ATOM 693 N N . ARG A 1 96 ? -9.468 -7.679 13.444 1.00 85.81 96 ARG A N 1
ATOM 694 C CA . ARG A 1 96 ? -9.222 -8.790 14.371 1.00 85.81 96 ARG A CA 1
ATOM 695 C C . ARG A 1 96 ? -8.580 -8.321 15.679 1.00 85.81 96 ARG A C 1
ATOM 697 O O . ARG A 1 96 ? -8.875 -8.867 16.739 1.00 85.81 96 ARG A O 1
ATOM 704 N N . HIS A 1 97 ? -7.695 -7.326 15.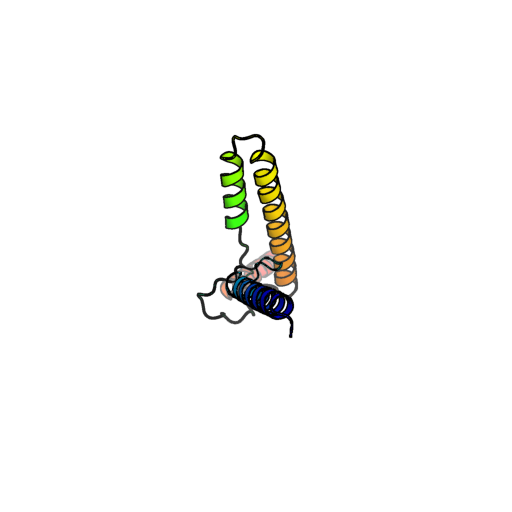625 1.00 81.12 97 HIS A N 1
ATOM 705 C CA . HIS A 1 97 ? -7.079 -6.762 16.824 1.00 81.12 97 HIS A CA 1
ATOM 706 C C . HIS A 1 97 ? -8.087 -5.991 17.683 1.00 81.12 97 HIS A C 1
ATOM 708 O O . HIS A 1 97 ? -8.067 -6.158 18.899 1.00 81.12 97 HIS A O 1
ATOM 714 N N . VAL A 1 98 ? -8.971 -5.199 17.069 1.00 83.00 98 VAL A N 1
ATOM 715 C CA . VAL A 1 98 ? -10.050 -4.471 17.760 1.00 83.00 98 VAL A CA 1
ATOM 716 C C . VAL A 1 98 ? -11.079 -5.435 18.356 1.00 83.00 98 VAL A C 1
ATOM 718 O O . VAL A 1 98 ? -11.528 -5.222 19.477 1.00 83.00 98 VAL A O 1
ATOM 721 N N . GLU A 1 99 ? -11.417 -6.516 17.652 1.00 81.62 99 GLU A N 1
ATOM 722 C CA . GLU A 1 99 ? -12.285 -7.576 18.182 1.00 81.62 99 GLU A CA 1
ATOM 723 C C . GLU A 1 99 ? -11.653 -8.285 19.387 1.00 81.62 99 GLU A C 1
ATOM 725 O O . GLU A 1 99 ? -12.333 -8.558 20.374 1.00 81.62 99 GLU A O 1
ATOM 730 N N . ALA A 1 100 ? -10.347 -8.564 19.331 1.00 81.38 100 ALA A N 1
ATOM 731 C CA . ALA A 1 100 ? -9.622 -9.195 20.433 1.00 81.38 100 ALA A CA 1
ATOM 732 C C . ALA A 1 100 ? -9.368 -8.243 21.618 1.00 81.38 100 ALA A C 1
ATOM 734 O O . ALA A 1 100 ? -9.288 -8.693 22.760 1.00 81.38 100 ALA A O 1
ATOM 735 N N . HIS A 1 101 ? -9.237 -6.942 21.353 1.00 77.25 101 HIS A N 1
ATOM 736 C CA . HIS A 1 101 ? -8.946 -5.903 22.341 1.00 77.25 101 HIS A CA 1
ATOM 737 C C . HIS A 1 101 ? -9.934 -4.748 22.164 1.00 77.25 101 HIS A C 1
ATOM 739 O O . HIS A 1 101 ? -9.575 -3.706 21.601 1.00 77.25 101 HIS A O 1
ATOM 745 N N . PRO A 1 102 ? -11.187 -4.916 22.625 1.00 71.31 102 PRO A N 1
ATOM 746 C CA . PRO A 1 102 ? -12.176 -3.861 22.520 1.00 71.31 102 PRO A CA 1
ATOM 747 C C . PRO A 1 102 ? -11.641 -2.601 23.213 1.00 71.31 102 PRO A C 1
ATOM 749 O O . PRO A 1 102 ? -11.154 -2.682 24.348 1.00 71.31 102 PRO A O 1
ATOM 752 N N . PRO A 1 103 ? -11.692 -1.436 22.543 1.00 67.62 103 PRO A N 1
ATOM 753 C CA . PRO A 1 103 ? -11.157 -0.208 23.099 1.00 67.62 103 PRO A CA 1
ATOM 754 C C . PRO A 1 103 ? -11.881 0.105 24.405 1.00 67.62 103 PRO A C 1
ATOM 756 O O . PRO A 1 103 ? -13.110 0.177 24.455 1.00 67.62 103 PRO A O 1
ATOM 759 N N . GLN A 1 104 ? -11.113 0.287 25.477 1.00 68.88 104 GLN A N 1
ATOM 760 C CA . GLN A 1 104 ? -11.682 0.721 26.743 1.00 68.88 104 GLN A CA 1
ATOM 761 C C . GLN A 1 104 ? -12.223 2.138 26.566 1.00 68.88 104 GLN A C 1
ATOM 763 O O . GLN A 1 104 ? -11.499 3.050 26.162 1.00 68.88 104 GLN A O 1
ATOM 768 N N . LEU A 1 105 ? -13.514 2.310 26.851 1.00 68.44 105 LEU A N 1
ATOM 769 C CA . LEU A 1 105 ? -14.166 3.612 26.819 1.00 68.44 105 LEU A CA 1
ATOM 770 C C . LEU A 1 105 ? -13.423 4.562 27.755 1.00 68.44 105 LEU A C 1
ATOM 772 O O . LEU A 1 105 ? -13.175 4.223 28.917 1.00 68.44 105 LEU A O 1
ATOM 776 N N . SER A 1 106 ? -13.102 5.756 27.256 1.00 74.56 106 SER A N 1
ATOM 777 C CA . SER A 1 106 ? -12.585 6.828 28.101 1.00 74.56 106 SER A CA 1
ATOM 778 C C . SER A 1 106 ? -13.578 7.109 29.240 1.00 74.56 106 SER A C 1
ATOM 780 O O . SER A 1 106 ? -14.783 6.890 29.078 1.00 74.56 106 SER A O 1
ATOM 782 N N . PRO A 1 107 ? -13.119 7.593 30.404 1.00 74.06 107 PRO A N 1
ATOM 783 C CA . PRO A 1 107 ? -14.008 7.872 31.534 1.00 74.06 107 PRO A CA 1
ATOM 784 C C . PRO A 1 107 ? -15.154 8.833 31.169 1.00 74.06 107 PRO A C 1
ATOM 786 O O . PRO A 1 107 ? -16.277 8.653 31.632 1.00 74.06 107 PRO A O 1
ATOM 789 N N . GLU A 1 108 ? -14.912 9.796 30.274 1.00 78.25 108 GLU A N 1
ATOM 790 C CA . GLU A 1 108 ? -15.954 10.677 29.727 1.00 78.25 108 GLU A CA 1
ATOM 791 C C . GLU A 1 108 ? -16.980 9.913 28.872 1.00 78.25 108 GL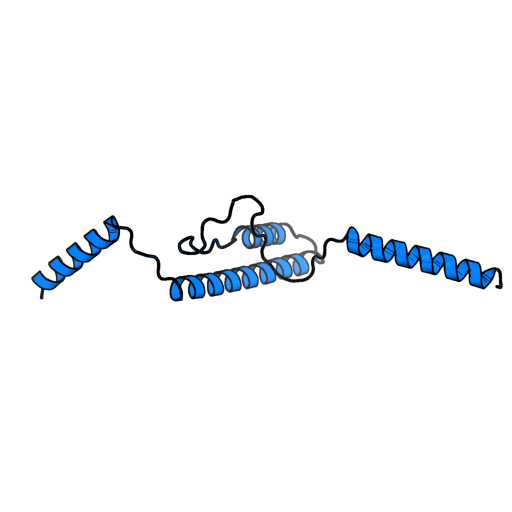U A C 1
ATOM 793 O O . GLU A 1 108 ? -18.186 10.123 29.009 1.00 78.25 108 GLU A O 1
ATOM 798 N N . ALA A 1 109 ? -16.529 8.981 28.025 1.00 78.94 109 ALA A N 1
ATOM 799 C CA . ALA A 1 109 ? -17.415 8.165 27.196 1.00 78.94 109 ALA A CA 1
ATOM 800 C C . ALA A 1 109 ? -18.280 7.212 28.038 1.00 78.94 109 ALA A C 1
ATOM 802 O O . ALA A 1 109 ? -19.458 7.024 27.736 1.00 78.94 109 ALA A O 1
ATOM 803 N N . GLN A 1 110 ? -17.740 6.676 29.136 1.00 80.62 110 GLN A N 1
ATOM 804 C CA . GLN A 1 110 ? -18.511 5.860 30.080 1.00 80.62 110 GLN A CA 1
ATOM 805 C C . GLN A 1 110 ? -19.623 6.669 30.758 1.00 80.62 110 GLN A C 1
ATOM 807 O O . GLN A 1 110 ? -20.754 6.194 30.862 1.00 80.62 110 GLN A O 1
ATOM 812 N N . GLN A 1 111 ? -19.337 7.908 31.174 1.00 84.31 111 GLN A N 1
ATOM 813 C CA . GLN A 1 111 ? -20.351 8.794 31.755 1.00 84.31 111 GLN A CA 1
ATOM 814 C C . GLN A 1 111 ? -21.462 9.120 30.752 1.00 84.31 111 GLN A C 1
ATOM 816 O O . GLN A 1 111 ? -22.640 9.123 31.111 1.00 84.31 111 GLN A O 1
ATOM 821 N N . LEU A 1 112 ? -21.110 9.370 29.488 1.00 82.62 112 LEU A N 1
ATOM 822 C CA . LEU A 1 112 ? -22.097 9.595 28.432 1.00 82.62 112 LEU A CA 1
ATOM 823 C C . LEU A 1 112 ? -22.968 8.359 28.198 1.00 82.62 112 LEU A C 1
ATOM 825 O O . LEU A 1 112 ? -24.185 8.497 28.089 1.00 82.62 112 LEU A O 1
ATOM 829 N N . GLN A 1 113 ? -22.377 7.164 28.192 1.00 84.50 113 GLN A N 1
ATOM 830 C CA . GLN A 1 113 ? -23.121 5.919 28.021 1.00 84.50 113 GLN A CA 1
ATOM 831 C C . GLN A 1 113 ? -24.091 5.663 29.181 1.00 84.50 113 GLN A C 1
ATOM 833 O O . GLN A 1 113 ? -25.261 5.373 28.944 1.00 84.50 113 GLN A O 1
ATOM 838 N N . GLN A 1 114 ? -23.661 5.897 30.423 1.00 86.81 114 GLN A N 1
ATOM 839 C CA . GLN A 1 114 ? -24.538 5.809 31.597 1.00 86.81 114 GLN A CA 1
ATOM 840 C C . GLN A 1 114 ? -25.712 6.794 31.531 1.00 86.81 114 GLN A C 1
ATOM 842 O O . GLN A 1 114 ? -26.835 6.447 31.896 1.00 86.81 114 GLN A O 1
ATOM 847 N N . ARG A 1 115 ? -25.472 8.022 31.053 1.00 86.12 115 ARG A N 1
ATOM 848 C CA . ARG A 1 115 ? -26.536 9.022 30.859 1.00 86.12 115 ARG A CA 1
ATOM 849 C C . ARG A 1 115 ? -27.513 8.626 29.754 1.00 86.12 115 ARG A C 1
ATOM 851 O O . ARG A 1 115 ? -28.698 8.945 29.845 1.00 86.12 115 ARG A O 1
ATOM 858 N N . LEU A 1 116 ? -27.027 7.961 28.711 1.00 88.56 116 LEU A N 1
ATOM 859 C CA . LEU A 1 116 ? -27.864 7.492 27.612 1.00 88.56 116 LEU A CA 1
ATOM 860 C C . LEU A 1 116 ? -28.769 6.343 28.075 1.00 88.56 116 LEU A C 1
ATOM 862 O O . LEU A 1 116 ? -29.975 6.387 27.843 1.00 88.56 116 LEU A O 1
ATOM 866 N N . GLU A 1 117 ? -28.210 5.383 28.817 1.00 89.00 117 GLU A N 1
ATOM 867 C CA . GLU A 1 117 ? -28.961 4.276 29.419 1.00 89.00 117 GLU A CA 1
ATOM 868 C C . GLU A 1 117 ? -30.013 4.761 30.421 1.00 89.00 117 GLU A C 1
ATOM 870 O O . GLU A 1 117 ? -31.141 4.267 30.423 1.00 89.00 117 GLU A O 1
ATOM 875 N N . SER A 1 118 ? -29.673 5.735 31.272 1.00 85.81 118 SER A N 1
ATOM 876 C CA . SER A 1 118 ? -30.633 6.282 32.235 1.00 85.81 118 SER A CA 1
ATOM 877 C C . SER A 1 118 ? -31.779 7.019 31.547 1.00 85.81 118 SER A C 1
ATOM 879 O O . SER A 1 118 ? -32.919 6.901 31.988 1.00 85.81 118 SER A O 1
ATOM 881 N N . SER A 1 119 ? -31.497 7.719 30.446 1.00 88.81 119 SER A N 1
ATOM 882 C CA . SER A 1 119 ? -32.521 8.390 29.641 1.00 88.81 119 SER A CA 1
ATOM 883 C C . SER A 1 119 ? -33.409 7.385 28.898 1.00 88.81 119 SER A C 1
ATOM 885 O O . SER A 1 119 ? -34.618 7.575 28.846 1.00 88.81 119 SER A O 1
ATOM 887 N N . GLN A 1 120 ? -32.846 6.291 28.370 1.00 87.25 120 GLN A N 1
ATOM 888 C CA . GLN A 1 120 ? -33.628 5.230 27.722 1.00 87.25 120 GLN A CA 1
ATOM 889 C C . GLN A 1 120 ? -34.573 4.522 28.695 1.00 87.25 120 GLN A C 1
ATOM 891 O O . GLN A 1 120 ? -35.744 4.362 28.378 1.00 87.25 120 GLN A O 1
ATOM 896 N N . ARG A 1 121 ? -34.113 4.186 29.906 1.00 87.00 121 ARG A N 1
ATOM 897 C CA . ARG A 1 121 ? -34.975 3.572 30.936 1.00 87.00 121 ARG A CA 1
ATOM 898 C C . ARG A 1 121 ? -36.096 4.480 31.444 1.00 87.00 121 ARG A C 1
ATOM 900 O O . ARG A 1 121 ? -36.991 3.993 32.114 1.00 87.00 121 ARG A O 1
ATOM 907 N N . GLN A 1 122 ? -36.006 5.790 31.221 1.00 83.94 122 GLN A N 1
ATOM 908 C CA . GLN A 1 122 ? -37.081 6.733 31.551 1.00 83.94 122 GLN A CA 1
ATOM 909 C C . GLN A 1 122 ? -38.103 6.881 30.417 1.00 83.94 122 GLN A C 1
ATOM 911 O O . GLN A 1 122 ? -39.166 7.457 30.639 1.00 83.94 122 GLN A O 1
ATOM 916 N N . LEU A 1 123 ? -37.756 6.433 29.207 1.00 79.38 123 LEU A N 1
ATOM 917 C CA . LEU A 1 123 ? -38.614 6.475 28.024 1.00 79.38 123 LEU A CA 1
ATOM 918 C C . LEU A 1 123 ? -39.346 5.146 27.770 1.00 79.38 123 LEU A C 1
ATOM 920 O O . LEU A 1 123 ? -40.359 5.168 27.072 1.00 79.38 123 LEU A O 1
ATOM 924 N N . GLU A 1 124 ? -38.845 4.029 28.309 1.00 60.53 124 GLU A N 1
ATOM 925 C CA . GLU A 1 124 ? -39.584 2.760 28.459 1.00 60.53 124 GLU A CA 1
ATOM 926 C C . GLU A 1 124 ? -40.510 2.779 29.683 1.00 60.53 124 GLU A C 1
ATOM 928 O O . GLU A 1 124 ? -41.630 2.231 29.566 1.00 60.53 124 GLU A O 1
#

Radius of gyration: 27.14 Å; chains: 1; bounding box: 87×40×55 Å

Sequence (124 aa):
MSPLQKLTATVIAVLLIAAAYGVWVTEPSATAPARASRGKPAIPASSAMPVIDQDTFRTARRLARLATTADESPLAQSAVQIADHELDLAFAGALRHVEAHPPQLSPEAQQLQQRLESSQRQLE

pLDDT: mean 78.02, std 17.16, range [37.16, 95.44]

Secondary structure (DSSP, 8-state):
--HHHHHHHHHHHHHHHHHHHHHHHS----S------TTS----TTS-------HHHHHHHHHHHH--STTHHHHHHHHHHHHHHHHHHHHHHHHHHHHHSPPPPPHHHHHHHHHHHHHHHHH-